Protein AF-0000000079916767 (afdb_homodimer)

Foldseek 3Di:
DPPPPDVPPVVVQVCPPVVNLVLLVVLVVLCVVVVHDLCQLCVQVVHDSVVSVCVSVSVDDDDPVVSQSSQVSSPHGDDDDDDDDPPPDD/DPPPPDVVPVVVLVCPPVVNLVLLVVLVVLCVVVVHALCQLCVQVVHDSVVSVCVSVSVDDDDPVVSQSSQVSSPHGDDDDDDDDPPPPD

Radius of gyration: 18.16 Å; Cα contacts (8 Å, |Δi|>4): 182; chains: 2; bounding box: 57×46×68 Å

Sequence (180 aa):
MSTQPRRTAFPGLEHLSGRRRALLDELVATRLEHGLTQTDIAAQMGTSQSAIARLERGDIDPRLSTLERYAAAVGRTVDWTISAQRESSPMSTQPRRTAFPGLEHLSGRRRALLDELVATRLEHGLTQTDIAAQMGTSQSAIARLERGDIDPRLSTLERYAAAVGRTVDWTISAQRESSP

Secondary structure (DSSP, 8-state):
------TTS-HHHH---HHHHHHHHHHHHHHHHTT--HHHHHHHHTS-HHHHHHHHTT-S--BHHHHHHHHHHTTEEEEEEEEE------/------TTS-HHHHS--HHHHHHHHHHHHHHHHTT--HHHHHHHHTS-HHHHHHHHHT-S--BHHHHHHHHHHTTEEEEEEEEE------

pLDDT: mean 81.92, std 22.12, range [35.03, 98.69]

InterPro domains:
  IPR001387 Cro/C1-type, helix-turn-helix domain [PF01381] (30-80)
  IPR001387 Cro/C1-type, helix-turn-helix domain [PS50943] (27-81)
  IPR001387 Cro/C1-type, helix-turn-helix domain [SM00530] (26-81)
  IPR001387 Cro/C1-type, helix-turn-helix domain [cd00093] (31-80)
  IPR010982 Lambda repressor-like, DNA-binding domain superfamily [G3DSA:1.10.260.40] (14-84)
  IPR010982 Lambda repressor-like, DNA-binding domain superfamily [SSF47413] (20-86)

Nearest PDB structures (foldseek):
  3f6w-assembly1_A  TM=9.451E-01  e=6.051E-03  Pseudomonas syringae pv. tomato str. DC3000
  3clc-assembly1_D  TM=8.930E-01  e=7.232E-03  unclassified
  3eus-assembly1_A  TM=9.111E-01  e=1.391E-02  Ruegeria pomeroyi
  6jq1-assembly1_A  TM=7.452E-01  e=3.761E-03  Deinococcus geothermalis DSM 11300
  6u0i-assembly1_B  TM=8.454E-01  e=1.872E-02  Escherichia coli str. K-12 substr. DH10B

Organism: NCBI:txid1990687

Solvent-accessible surface area (backbone atoms only — not comparable to full-atom values): 10540 Å² total; per-residue (Å²): 132,85,74,67,75,73,81,64,66,54,68,70,59,69,55,52,48,74,62,52,51,52,48,38,48,51,52,51,52,45,29,51,74,70,68,49,50,55,56,54,49,12,60,74,68,72,53,47,41,68,58,44,52,36,48,62,70,56,76,52,75,50,33,48,61,55,54,40,50,53,29,46,73,58,56,27,34,69,45,74,48,80,40,76,52,74,69,78,72,129,130,86,72,67,77,72,80,66,61,58,67,73,65,66,57,55,48,74,61,54,52,51,53,38,50,51,51,50,51,45,28,54,75,69,70,49,49,56,56,55,50,12,60,75,68,71,54,48,41,68,58,42,51,36,47,62,69,60,75,52,81,50,33,49,56,54,55,39,49,52,30,46,71,58,53,28,37,67,44,73,44,79,40,78,49,73,70,76,72,129

Structure (mmCIF, N/CA/C/O backbone):
data_AF-0000000079916767-model_v1
#
loop_
_entity.id
_entity.type
_entity.pdbx_description
1 polymer 'Transcriptional regulator'
#
loop_
_atom_site.group_PDB
_atom_site.id
_atom_site.type_symbol
_atom_site.label_atom_id
_atom_site.label_alt_id
_atom_site.label_comp_id
_atom_site.label_asym_id
_atom_site.label_entity_id
_atom_site.label_seq_id
_atom_site.pdbx_PDB_ins_code
_atom_site.Cartn_x
_atom_site.Cartn_y
_atom_site.Cartn_z
_atom_site.occupancy
_atom_site.B_iso_or_equiv
_atom_site.auth_seq_id
_atom_site.auth_comp_id
_atom_site.auth_asym_id
_atom_site.auth_atom_id
_atom_site.pdbx_PDB_model_num
ATOM 1 N N . MET A 1 1 ? -6.836 5.352 -39.531 1 36.16 1 MET A N 1
ATOM 2 C CA . MET A 1 1 ? -5.785 4.855 -38.656 1 36.16 1 MET A CA 1
ATOM 3 C C . MET A 1 1 ? -6.242 4.879 -37.188 1 36.16 1 MET A C 1
ATOM 5 O O . MET A 1 1 ? -6.535 5.945 -36.656 1 36.16 1 MET A O 1
ATOM 9 N N . SER A 1 2 ? -7.008 3.857 -36.625 1 39 2 SER A N 1
ATOM 10 C CA . SER A 1 2 ? -7.688 3.762 -35.344 1 39 2 SER A CA 1
ATOM 11 C C . SER A 1 2 ? -6.699 3.871 -34.188 1 39 2 SER A C 1
ATOM 13 O O . SER A 1 2 ? -5.828 3.014 -34 1 39 2 SER A O 1
ATOM 15 N N . THR A 1 3 ? -6.246 5.043 -33.906 1 38.88 3 THR A N 1
ATOM 16 C CA . THR A 1 3 ? -5.301 5.32 -32.844 1 38.88 3 THR A CA 1
ATOM 17 C C . THR A 1 3 ? -5.758 4.668 -31.531 1 38.88 3 THR A C 1
ATOM 19 O O . THR A 1 3 ? -6.844 4.969 -31.031 1 38.88 3 THR A O 1
ATOM 22 N N . GLN A 1 4 ? -5.406 3.412 -31.359 1 40.56 4 GLN A N 1
ATOM 23 C CA . GLN A 1 4 ? -5.645 2.717 -30.109 1 40.56 4 GLN A CA 1
ATOM 24 C C . GLN A 1 4 ? -5.254 3.588 -28.906 1 40.56 4 GLN A C 1
ATOM 26 O O . GLN A 1 4 ? -4.211 4.246 -28.938 1 40.56 4 GLN A O 1
ATOM 31 N N . PRO A 1 5 ? -6.219 4.059 -28.156 1 40.81 5 PRO A N 1
ATOM 32 C CA . PRO A 1 5 ? -5.871 4.953 -27.047 1 40.81 5 PRO A CA 1
ATOM 33 C C . PRO A 1 5 ? -4.609 4.512 -26.312 1 40.81 5 PRO A C 1
ATOM 35 O O . PRO A 1 5 ? -4.281 3.324 -26.297 1 40.81 5 PRO A O 1
ATOM 38 N N . ARG A 1 6 ? -3.588 5.27 -26.234 1 35.03 6 ARG A N 1
ATOM 39 C CA . ARG A 1 6 ? -2.344 5.105 -25.484 1 35.03 6 ARG A CA 1
ATOM 40 C C . ARG A 1 6 ? -2.594 4.422 -24.156 1 35.03 6 ARG A C 1
ATOM 42 O O . ARG A 1 6 ? -3.564 4.738 -23.453 1 35.03 6 ARG A O 1
ATOM 49 N N . ARG A 1 7 ? -2.283 3.15 -24 1 36.59 7 ARG A N 1
ATOM 50 C CA . ARG A 1 7 ? -2.291 2.336 -22.781 1 36.59 7 ARG A CA 1
ATOM 51 C C . ARG A 1 7 ? -1.766 3.123 -21.594 1 36.59 7 ARG A C 1
ATOM 53 O O . ARG A 1 7 ? -0.652 2.881 -21.125 1 36.59 7 ARG A O 1
ATOM 60 N N . THR A 1 8 ? -1.72 4.477 -21.766 1 35.41 8 THR A N 1
ATOM 61 C CA . THR A 1 8 ? -0.977 5.312 -20.828 1 35.41 8 THR A CA 1
ATOM 62 C C . THR A 1 8 ? -1.306 4.93 -19.391 1 35.41 8 THR A C 1
ATOM 64 O O . THR A 1 8 ? -0.495 5.145 -18.484 1 35.41 8 THR A O 1
ATOM 67 N N . ALA A 1 9 ? -2.68 5.105 -19.109 1 37.06 9 ALA A N 1
ATOM 68 C CA . ALA A 1 9 ? -3.045 4.945 -17.703 1 37.06 9 ALA A CA 1
ATOM 69 C C . ALA A 1 9 ? -2.725 3.535 -17.219 1 37.06 9 ALA A C 1
ATOM 71 O O . ALA A 1 9 ? -3.084 2.549 -17.859 1 37.06 9 ALA A O 1
ATOM 72 N N . PHE A 1 10 ? -1.528 3.346 -16.828 1 37.12 10 PHE A N 1
ATOM 73 C CA . PHE A 1 10 ? -1.291 2.012 -16.281 1 37.12 10 PHE A CA 1
ATOM 74 C C . PHE A 1 10 ? -2.574 1.42 -15.719 1 37.12 10 PHE A C 1
ATOM 76 O O . PHE A 1 10 ? -3.184 2 -14.82 1 37.12 10 PHE A O 1
ATOM 83 N N . PRO A 1 11 ? -3.309 0.839 -16.516 1 39.62 11 PRO A N 1
ATOM 84 C CA . PRO A 1 11 ? -4.602 0.308 -16.078 1 39.62 11 PRO A CA 1
ATOM 85 C C . PRO A 1 11 ? -4.652 0.025 -14.578 1 39.62 11 PRO A C 1
ATOM 87 O O . PRO A 1 11 ? -5.738 -0.073 -14 1 39.62 11 PRO A O 1
ATOM 90 N N . GLY A 1 12 ? -3.467 -0.255 -14.078 1 38.97 12 GLY A N 1
ATOM 91 C CA . GLY A 1 12 ? -3.508 -0.676 -12.688 1 38.97 12 GLY A CA 1
ATOM 92 C C . GLY A 1 12 ? -4.07 0.385 -11.758 1 38.97 12 GLY A C 1
ATOM 93 O O . GLY A 1 12 ? -4.539 0.073 -10.664 1 38.97 12 GLY A O 1
ATOM 94 N N . LEU A 1 13 ? -3.701 1.757 -11.977 1 42.53 13 LEU A N 1
ATOM 95 C CA . LEU A 1 13 ? -4.148 2.822 -11.086 1 42.53 13 LEU A CA 1
ATOM 96 C C . LEU A 1 13 ? -5.609 3.174 -11.352 1 42.53 13 LEU A C 1
ATOM 98 O O . LEU A 1 13 ? -6.164 4.062 -10.695 1 42.53 13 LEU A O 1
ATOM 102 N N . GLU A 1 14 ? -5.953 3.143 -12.625 1 43.69 14 GLU A N 1
ATOM 103 C CA . GLU A 1 14 ? -7.297 3.627 -12.938 1 43.69 14 GLU A CA 1
ATOM 104 C C . GLU A 1 14 ? -8.297 3.221 -11.852 1 43.69 14 GLU A C 1
ATOM 106 O O . GLU A 1 14 ? -9.203 3.982 -11.523 1 43.69 14 GLU A O 1
ATOM 111 N N . HIS A 1 15 ? -8.5 2.045 -11.719 1 46.22 15 HIS A N 1
ATOM 112 C CA . HIS A 1 15 ? -9.602 1.684 -10.828 1 46.22 15 HIS A CA 1
ATOM 113 C C . HIS A 1 15 ? -9.164 1.692 -9.367 1 46.22 15 HIS A C 1
ATOM 115 O O . HIS A 1 15 ? -8.523 0.747 -8.906 1 46.22 15 HIS A O 1
ATOM 121 N N . LEU A 1 16 ? -8.586 2.914 -9 1 52.97 16 LEU A N 1
ATOM 122 C CA . LEU A 1 16 ? -8.664 2.689 -7.562 1 52.97 16 LEU A CA 1
ATOM 123 C C . LEU A 1 16 ? -9.875 1.826 -7.211 1 52.97 16 LEU A C 1
ATOM 125 O O . LEU A 1 16 ? -11.008 2.156 -7.57 1 52.97 16 LEU A O 1
ATOM 129 N N . SER A 1 17 ? -9.555 0.61 -6.953 1 63.72 17 SER A N 1
ATOM 130 C CA . SER A 1 17 ? -10.727 -0.134 -6.5 1 63.72 17 SER A CA 1
ATOM 131 C C . SER A 1 17 ? -11.555 0.687 -5.523 1 63.72 17 SER A C 1
ATOM 133 O O . SER A 1 17 ? -11.055 1.627 -4.906 1 63.72 17 SER A O 1
ATOM 135 N N . GLY A 1 18 ? -12.781 0.897 -5.852 1 77.12 18 GLY A N 1
ATOM 136 C CA . GLY A 1 18 ? -13.703 1.45 -4.871 1 77.12 18 GLY A CA 1
ATOM 137 C C . GLY A 1 18 ? -13.195 1.349 -3.447 1 77.12 18 GLY A C 1
ATOM 138 O O . GLY A 1 18 ? -13.422 2.25 -2.637 1 77.12 18 GLY A O 1
ATOM 139 N N . ARG A 1 19 ? -12.352 0.425 -3.254 1 79.12 19 ARG A N 1
ATOM 140 C CA . ARG A 1 19 ? -11.852 0.192 -1.903 1 79.12 19 ARG A CA 1
ATOM 141 C C . ARG A 1 19 ? -10.75 1.185 -1.549 1 79.12 19 ARG A C 1
ATOM 143 O O . ARG A 1 19 ? -10.711 1.697 -0.428 1 79.12 19 ARG A O 1
ATOM 150 N N . ARG A 1 20 ? -9.898 1.519 -2.479 1 85.44 20 ARG A N 1
ATOM 151 C CA . ARG A 1 20 ? -8.828 2.48 -2.227 1 85.44 20 ARG A CA 1
ATOM 152 C C . ARG A 1 20 ? -9.391 3.875 -1.986 1 85.44 20 ARG A C 1
ATOM 154 O O . ARG A 1 20 ? -8.914 4.605 -1.117 1 85.44 20 ARG A O 1
ATOM 161 N N . ARG A 1 21 ? -10.422 4.18 -2.773 1 89.56 21 ARG A N 1
ATOM 162 C CA . ARG A 1 21 ? -11.062 5.48 -2.598 1 89.56 21 ARG A CA 1
ATOM 163 C C . ARG A 1 21 ? -11.656 5.613 -1.199 1 89.56 21 ARG A C 1
ATOM 165 O O . ARG A 1 21 ? -11.531 6.664 -0.563 1 89.56 21 ARG A O 1
ATOM 172 N N . ALA A 1 22 ? -12.273 4.598 -0.74 1 90.06 22 ALA A N 1
ATOM 173 C CA . ALA A 1 22 ? -12.852 4.605 0.6 1 90.06 22 ALA A CA 1
ATOM 174 C C . ALA A 1 22 ? -11.773 4.809 1.663 1 90.06 22 ALA A C 1
ATOM 176 O O . ALA A 1 22 ? -11.992 5.512 2.652 1 90.06 22 ALA A O 1
ATOM 177 N N . LEU A 1 23 ? -10.656 4.203 1.475 1 91.56 23 LEU A N 1
ATOM 178 C CA . LEU A 1 23 ? -9.531 4.332 2.398 1 91.56 23 LEU A CA 1
ATOM 179 C C . LEU A 1 23 ? -9.047 5.777 2.457 1 91.56 23 LEU A C 1
ATOM 181 O O . LEU A 1 23 ? -8.875 6.336 3.543 1 91.56 23 LEU A O 1
ATOM 185 N N . LEU A 1 24 ? -8.867 6.355 1.328 1 93.5 24 LEU A N 1
ATOM 186 C CA . LEU A 1 24 ? -8.375 7.73 1.258 1 93.5 24 LEU A CA 1
ATOM 187 C C . LEU A 1 24 ? -9.398 8.703 1.829 1 93.5 24 LEU A C 1
ATOM 189 O O . LEU A 1 24 ? -9.039 9.648 2.533 1 93.5 24 LEU A O 1
ATOM 193 N N . ASP A 1 25 ? -10.648 8.461 1.531 1 94.62 25 ASP A N 1
ATOM 194 C CA . ASP A 1 25 ? -11.711 9.305 2.07 1 94.62 25 ASP A CA 1
ATOM 195 C C . ASP A 1 25 ? -11.719 9.273 3.596 1 94.62 25 ASP A C 1
ATOM 197 O O . ASP A 1 25 ? -11.945 10.297 4.242 1 94.62 25 ASP A O 1
ATOM 201 N N . GLU A 1 26 ? -11.477 8.125 4.117 1 95.19 26 GLU A N 1
ATOM 202 C CA . GLU A 1 26 ? -11.422 7.996 5.57 1 95.19 26 GLU A CA 1
ATOM 203 C C . GLU A 1 26 ? -10.258 8.789 6.148 1 95.19 26 GLU A C 1
ATOM 205 O O . GLU A 1 26 ? -10.391 9.43 7.191 1 95.19 26 GLU A O 1
ATOM 210 N N . LEU A 1 27 ? -9.133 8.766 5.484 1 96.56 27 LEU A N 1
ATOM 211 C CA . LEU A 1 27 ? -7.98 9.531 5.941 1 96.56 27 LEU A CA 1
ATOM 212 C C . LEU A 1 27 ? -8.258 11.031 5.883 1 96.56 27 LEU A C 1
ATOM 214 O O . LEU A 1 27 ? -7.93 11.766 6.816 1 96.56 27 LEU A O 1
ATOM 218 N N . VAL A 1 28 ? -8.875 11.422 4.836 1 97.88 28 VAL A N 1
ATOM 219 C CA . VAL A 1 28 ? -9.234 12.82 4.668 1 97.88 28 VAL A CA 1
ATOM 220 C C . VAL A 1 28 ? -10.227 13.234 5.758 1 97.88 28 VAL A C 1
ATOM 222 O O . VAL A 1 28 ? -10.078 14.297 6.371 1 97.88 28 VAL A O 1
ATOM 225 N N . ALA A 1 29 ? -11.227 12.43 5.992 1 98 29 ALA A N 1
ATOM 226 C CA . ALA A 1 29 ? -12.203 12.719 7.035 1 98 29 ALA A CA 1
ATOM 227 C C . ALA A 1 29 ? -11.531 12.859 8.398 1 98 29 ALA A C 1
ATOM 229 O O . ALA A 1 29 ? -11.867 13.758 9.172 1 98 29 ALA A O 1
ATOM 230 N N . THR A 1 30 ? -10.617 12.031 8.641 1 97.44 30 THR A N 1
ATOM 231 C CA . THR A 1 30 ? -9.898 12.07 9.914 1 97.44 30 THR A CA 1
ATOM 232 C C . THR A 1 30 ? -9.062 13.344 10.016 1 97.44 30 THR A C 1
ATOM 234 O O . THR A 1 30 ? -9.016 13.977 11.078 1 97.44 30 THR A O 1
ATOM 237 N N . ARG A 1 31 ? -8.383 13.641 8.883 1 98.19 31 ARG A N 1
ATOM 238 C CA . ARG A 1 31 ? -7.605 14.875 8.859 1 98.19 31 AR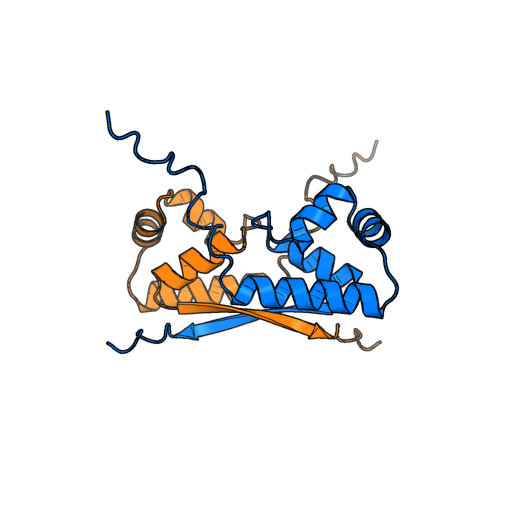G A CA 1
ATOM 239 C C . ARG A 1 31 ? -8.477 16.078 9.227 1 98.19 31 ARG A C 1
ATOM 241 O O . ARG A 1 31 ? -8.102 16.891 10.078 1 98.19 31 ARG A O 1
ATOM 248 N N . LEU A 1 32 ? -9.633 16.172 8.656 1 98.31 32 LEU A N 1
ATOM 249 C CA . LEU A 1 32 ? -10.555 17.281 8.859 1 98.31 32 LEU A CA 1
ATOM 250 C C . LEU A 1 32 ? -11.109 17.281 10.281 1 98.31 32 LEU A C 1
ATOM 252 O O . LEU A 1 32 ? -11.242 18.344 10.898 1 98.31 32 LEU A O 1
ATOM 256 N N . GLU A 1 33 ? -11.391 16.109 10.773 1 97.31 33 GLU A N 1
ATOM 257 C CA . GLU A 1 33 ? -11.875 15.969 12.141 1 97.31 33 GLU A CA 1
ATOM 258 C C . GLU A 1 33 ? -10.867 16.516 13.148 1 97.31 33 GLU A C 1
ATOM 260 O O . GLU A 1 33 ? -11.25 17.016 14.203 1 97.31 33 GLU A O 1
ATOM 265 N N . HIS A 1 34 ? -9.609 16.406 12.773 1 96.81 34 HIS A N 1
ATOM 266 C CA . HIS A 1 34 ? -8.547 16.844 13.664 1 96.81 34 HIS A CA 1
ATOM 267 C C . HIS A 1 34 ? -8.188 18.297 13.406 1 96.81 34 HIS A C 1
ATOM 269 O O . HIS A 1 34 ? -7.262 18.844 14.023 1 96.81 34 HIS A O 1
ATOM 275 N N . GLY A 1 35 ? -8.836 18.875 12.461 1 98 35 GLY A N 1
ATOM 276 C CA . GLY A 1 35 ? -8.602 20.281 12.156 1 98 35 GLY A CA 1
ATOM 277 C C . GLY A 1 35 ? -7.297 20.516 11.414 1 98 35 GLY A C 1
ATOM 278 O O . GLY A 1 35 ? -6.742 21.625 11.461 1 98 35 GLY A O 1
ATOM 279 N N . LEU A 1 36 ? -6.824 19.578 10.773 1 98.44 36 LEU A N 1
ATOM 280 C CA . LEU A 1 36 ? -5.559 19.688 10.055 1 98.44 36 LEU A CA 1
ATOM 281 C C . LEU A 1 36 ? -5.789 20.031 8.586 1 98.44 36 LEU A C 1
ATOM 283 O O . LEU A 1 36 ? -6.758 19.578 7.98 1 98.44 36 LEU A O 1
ATOM 287 N N . THR A 1 37 ? -4.848 20.828 8.055 1 98.56 37 THR A N 1
ATOM 288 C CA . THR A 1 37 ? -4.871 21.156 6.633 1 98.56 37 THR A CA 1
ATOM 289 C C . THR A 1 37 ? -3.945 20.219 5.852 1 98.56 37 THR A C 1
ATOM 291 O O . THR A 1 37 ? -3.182 19.453 6.441 1 98.56 37 THR A O 1
ATOM 294 N N . GLN A 1 38 ? -4.133 20.312 4.543 1 98.69 38 GLN A N 1
ATOM 295 C CA . GLN A 1 38 ? -3.193 19.562 3.705 1 98.69 38 GLN A CA 1
ATOM 296 C C . GLN A 1 38 ? -1.76 20.031 3.945 1 98.69 38 GLN A C 1
ATOM 298 O O . GLN A 1 38 ? -0.828 19.219 3.908 1 98.69 38 GLN A O 1
ATOM 303 N N . THR A 1 39 ? -1.582 21.312 4.199 1 98.69 39 THR A N 1
ATOM 304 C CA . THR A 1 39 ? -0.272 21.891 4.473 1 98.69 39 THR A CA 1
ATOM 305 C C . THR A 1 39 ? 0.314 21.312 5.758 1 98.69 39 THR A C 1
ATOM 307 O O . THR A 1 39 ? 1.513 21.031 5.832 1 98.69 39 THR A O 1
ATOM 310 N N . ASP A 1 40 ? -0.533 21.109 6.734 1 98.56 40 ASP A N 1
ATOM 311 C CA . ASP A 1 40 ? -0.085 20.516 7.984 1 98.56 40 ASP A CA 1
ATOM 312 C C . ASP A 1 40 ? 0.431 19.094 7.75 1 98.56 40 ASP A C 1
ATOM 314 O O . ASP A 1 40 ? 1.494 18.719 8.25 1 98.56 40 ASP A O 1
ATOM 318 N N . ILE A 1 41 ? -0.302 18.328 7.023 1 98.62 41 ILE A N 1
ATOM 319 C CA . ILE A 1 41 ? 0.091 16.969 6.715 1 98.62 41 ILE A CA 1
ATOM 320 C C . ILE A 1 41 ? 1.397 16.969 5.926 1 98.62 41 ILE A C 1
ATOM 322 O O . ILE A 1 41 ? 2.307 16.188 6.215 1 98.62 41 ILE A O 1
ATOM 326 N N . ALA A 1 42 ? 1.453 17.797 4.934 1 98.62 42 ALA A N 1
ATOM 327 C CA . ALA A 1 42 ? 2.643 17.922 4.098 1 98.62 42 ALA A CA 1
ATOM 328 C C . ALA A 1 42 ? 3.883 18.203 4.938 1 98.62 42 ALA A C 1
ATOM 330 O O . ALA A 1 42 ? 4.934 17.594 4.734 1 98.62 42 ALA A O 1
ATOM 331 N N . ALA A 1 43 ? 3.76 19.078 5.875 1 98.25 43 ALA A N 1
ATOM 332 C CA . ALA A 1 43 ? 4.863 19.422 6.766 1 98.25 43 ALA A CA 1
ATOM 333 C C . ALA A 1 43 ? 5.305 18.219 7.594 1 98.25 43 ALA A C 1
ATOM 335 O O . ALA A 1 43 ? 6.504 17.953 7.734 1 98.25 43 ALA A O 1
ATOM 336 N N . GLN A 1 44 ? 4.352 17.516 8.078 1 96.5 44 GLN A N 1
ATOM 337 C CA . GLN A 1 44 ? 4.645 16.344 8.906 1 96.5 44 GLN A CA 1
ATOM 338 C C . GLN A 1 44 ? 5.336 15.25 8.094 1 96.5 44 GLN A C 1
ATOM 340 O O . GLN A 1 44 ? 6.184 14.523 8.609 1 96.5 44 GLN A O 1
ATOM 345 N N . MET A 1 45 ? 4.98 15.211 6.898 1 96.75 45 MET A N 1
ATOM 346 C CA . MET A 1 45 ? 5.473 14.125 6.066 1 96.75 45 MET A CA 1
ATOM 347 C C . MET A 1 45 ? 6.699 14.555 5.27 1 96.75 45 MET A C 1
ATOM 349 O O . MET A 1 45 ? 7.32 13.734 4.586 1 96.75 45 MET A O 1
ATOM 353 N N . GLY A 1 46 ? 7 15.75 5.34 1 97.19 46 GLY A N 1
ATOM 354 C CA . GLY A 1 46 ? 8.156 16.25 4.605 1 97.19 46 GLY A CA 1
ATOM 355 C C . GLY A 1 46 ? 7.938 16.281 3.104 1 97.19 46 GLY A C 1
ATOM 356 O O . GLY A 1 46 ? 8.82 15.883 2.336 1 97.19 46 GLY A O 1
ATOM 357 N N . THR A 1 47 ? 6.812 16.656 2.664 1 97.56 47 THR A N 1
ATOM 358 C CA . THR A 1 47 ? 6.457 16.75 1.253 1 97.56 47 THR A CA 1
ATOM 359 C C . THR A 1 47 ? 5.68 18.031 0.972 1 97.56 47 THR A C 1
ATOM 361 O O . THR A 1 47 ? 5.617 18.922 1.82 1 97.56 47 THR A O 1
ATOM 364 N N . SER A 1 48 ? 5.172 18.156 -0.23 1 98.31 48 SER A N 1
ATOM 365 C CA . SER A 1 48 ? 4.461 19.375 -0.604 1 98.31 48 SER A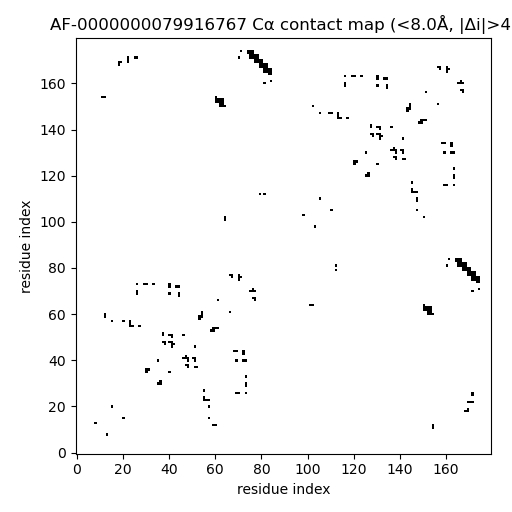 CA 1
ATOM 366 C C . SER A 1 48 ? 2.955 19.219 -0.433 1 98.31 48 SER A C 1
ATOM 368 O O . SER A 1 48 ? 2.434 18.094 -0.511 1 98.31 48 SER A O 1
ATOM 370 N N . GLN A 1 49 ? 2.342 20.359 -0.249 1 98.5 49 GLN A N 1
ATOM 371 C CA . GLN A 1 49 ? 0.884 20.375 -0.203 1 98.5 49 GLN A CA 1
ATOM 372 C C . GLN A 1 49 ? 0.288 19.797 -1.484 1 98.5 49 GLN A C 1
ATOM 374 O O . GLN A 1 49 ? -0.721 19.094 -1.444 1 98.5 49 GLN A O 1
ATOM 379 N N . SER A 1 50 ? 0.884 20.109 -2.561 1 98.44 50 SER A N 1
ATOM 380 C CA . SER A 1 50 ? 0.383 19.609 -3.836 1 98.44 50 SER A CA 1
ATOM 381 C C . SER A 1 50 ? 0.448 18.094 -3.9 1 98.44 50 SER A C 1
ATOM 383 O O . SER A 1 50 ? -0.437 17.438 -4.469 1 98.44 50 SER A O 1
ATOM 385 N N . ALA A 1 51 ? 1.495 17.516 -3.406 1 97.56 51 ALA A N 1
ATOM 386 C CA . ALA A 1 51 ? 1.622 16.062 -3.355 1 97.56 51 ALA A CA 1
ATOM 387 C C . ALA A 1 51 ? 0.527 15.445 -2.49 1 97.56 51 ALA A C 1
ATOM 389 O O . ALA A 1 51 ? -0.055 14.414 -2.852 1 97.56 51 ALA A O 1
ATOM 390 N N . ILE A 1 52 ? 0.248 16.078 -1.36 1 98.25 52 ILE A N 1
ATOM 391 C CA . ILE A 1 52 ? -0.803 15.609 -0.467 1 98.25 52 ILE A CA 1
ATOM 392 C C . ILE A 1 52 ? -2.158 15.719 -1.16 1 98.25 52 ILE A C 1
ATOM 394 O O . ILE A 1 52 ? -2.98 14.805 -1.082 1 98.25 52 ILE A O 1
ATOM 398 N N . ALA A 1 53 ? -2.381 16.812 -1.794 1 98 53 ALA A N 1
ATOM 399 C CA . ALA A 1 53 ? -3.635 17 -2.518 1 98 53 ALA A CA 1
ATOM 400 C C . ALA A 1 53 ? -3.838 15.906 -3.561 1 98 53 ALA A C 1
ATOM 402 O O . ALA A 1 53 ? -4.93 15.336 -3.674 1 98 53 ALA A O 1
ATOM 403 N N . ARG A 1 54 ? -2.797 15.586 -4.293 1 96.25 54 ARG A N 1
ATOM 404 C CA . ARG A 1 54 ? -2.865 14.539 -5.305 1 96.25 54 ARG A CA 1
ATOM 405 C C . ARG A 1 54 ? -3.113 13.18 -4.668 1 96.25 54 ARG A C 1
ATOM 407 O O . ARG A 1 54 ? -3.854 12.352 -5.215 1 96.25 54 ARG A O 1
ATOM 414 N N . LEU A 1 55 ? -2.512 12.961 -3.582 1 95.88 55 LEU A N 1
ATOM 415 C CA . LEU A 1 55 ? -2.719 11.719 -2.842 1 95.88 55 LEU A CA 1
ATOM 416 C C . LEU A 1 55 ? -4.176 11.578 -2.416 1 95.88 55 LEU A C 1
ATOM 418 O O . LEU A 1 55 ? -4.805 10.547 -2.666 1 95.88 55 LEU A O 1
ATOM 422 N N . GLU A 1 56 ? -4.703 12.609 -1.842 1 96.12 56 GLU A N 1
ATOM 423 C CA . GLU A 1 56 ? -6.055 12.57 -1.296 1 96.12 56 GLU A CA 1
ATOM 424 C C . GLU A 1 56 ? -7.094 12.406 -2.404 1 96.12 56 GLU A C 1
ATOM 426 O O . GLU A 1 56 ? -8.156 11.82 -2.186 1 96.12 56 GLU A O 1
ATOM 431 N N . ARG A 1 57 ? -6.762 12.883 -3.518 1 93.25 57 ARG A N 1
ATOM 432 C CA . ARG A 1 57 ? -7.695 12.797 -4.641 1 93.25 57 ARG A CA 1
ATOM 433 C C . ARG A 1 57 ? -7.605 11.43 -5.32 1 93.25 57 ARG A C 1
ATOM 435 O O . ARG A 1 57 ? -8.414 11.117 -6.199 1 93.25 57 ARG A O 1
ATOM 442 N N . GLY A 1 58 ? -6.695 10.727 -4.988 1 90.75 58 GLY A N 1
ATOM 443 C CA . GLY A 1 58 ? -6.543 9.406 -5.586 1 90.75 58 GLY A CA 1
ATOM 444 C C . GLY A 1 58 ? -5.824 9.438 -6.922 1 90.75 58 GLY A C 1
ATOM 445 O O . GLY A 1 58 ? -5.961 8.516 -7.723 1 90.75 58 GLY A O 1
ATOM 446 N N . ASP A 1 59 ? -5.047 10.422 -7.191 1 86.12 59 ASP A N 1
ATOM 447 C CA . ASP A 1 59 ? -4.367 10.594 -8.477 1 86.12 59 ASP A CA 1
ATOM 448 C C . ASP A 1 59 ? -3.053 9.82 -8.508 1 86.12 59 ASP A C 1
ATOM 450 O O . ASP A 1 59 ? -2.43 9.68 -9.562 1 86.12 59 ASP A O 1
ATOM 454 N N . ILE A 1 60 ? -2.666 9.336 -7.391 1 87.56 60 ILE A N 1
ATOM 455 C CA . ILE A 1 60 ? -1.382 8.648 -7.332 1 87.56 60 ILE A CA 1
ATOM 456 C C . ILE A 1 60 ? -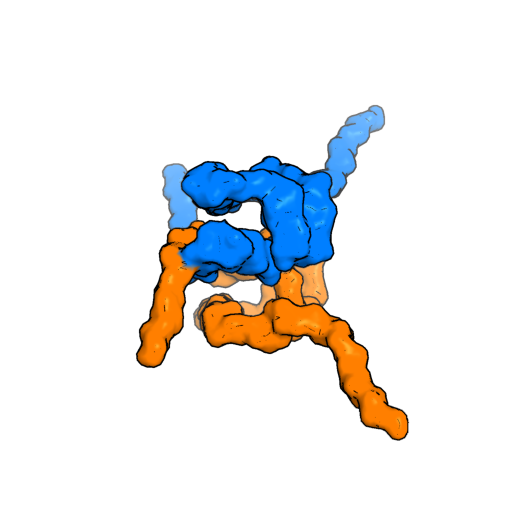1.58 7.234 -6.789 1 87.56 60 ILE A C 1
ATOM 458 O O . ILE A 1 60 ? -2.564 6.961 -6.098 1 87.56 60 ILE A O 1
ATOM 462 N N . ASP A 1 61 ? -0.765 6.336 -7.258 1 89.88 61 ASP A N 1
ATOM 463 C CA . ASP A 1 61 ? -0.583 5.027 -6.637 1 89.88 61 ASP A CA 1
ATOM 464 C C . ASP A 1 61 ? 0.493 5.078 -5.555 1 89.88 61 ASP A C 1
ATOM 466 O O . ASP A 1 61 ? 1.684 4.949 -5.852 1 89.88 61 ASP A O 1
ATOM 470 N N . PRO A 1 62 ? 0.019 5.293 -4.371 1 93 62 PRO A N 1
ATOM 471 C CA . PRO A 1 62 ? 1.023 5.547 -3.336 1 93 62 PRO A CA 1
ATOM 472 C C . PRO A 1 62 ? 1.776 4.281 -2.922 1 93 62 PRO A C 1
ATOM 474 O O . PRO A 1 62 ? 1.259 3.174 -3.076 1 93 62 PRO A O 1
ATOM 477 N N . ARG A 1 63 ? 2.971 4.559 -2.438 1 93.25 63 ARG A N 1
ATOM 478 C CA . ARG A 1 63 ? 3.676 3.506 -1.719 1 93.25 63 ARG A CA 1
ATOM 479 C C . ARG A 1 63 ? 2.99 3.191 -0.394 1 93.25 63 ARG A C 1
ATOM 481 O O . ARG A 1 63 ? 2.336 4.059 0.192 1 93.25 63 ARG A O 1
ATOM 488 N N . LEU A 1 64 ? 3.148 2.012 -0.003 1 92.19 64 LEU A N 1
ATOM 489 C CA . LEU A 1 64 ? 2.592 1.638 1.293 1 92.19 64 LEU A CA 1
ATOM 490 C C . LEU A 1 64 ? 3.117 2.553 2.395 1 92.19 64 LEU A C 1
ATOM 492 O O . LEU A 1 64 ? 2.357 2.982 3.266 1 92.19 64 LEU A O 1
ATOM 496 N N . SER A 1 65 ? 4.348 2.895 2.365 1 92.44 65 SER A N 1
ATOM 497 C CA . SER A 1 65 ? 4.945 3.76 3.375 1 92.44 65 SER A CA 1
ATOM 498 C C . SER A 1 65 ? 4.289 5.137 3.381 1 92.44 65 SER A C 1
ATOM 500 O O . SER A 1 65 ? 4.137 5.75 4.438 1 92.44 65 SER A O 1
ATOM 502 N N . THR A 1 66 ? 3.945 5.613 2.232 1 94.12 66 THR A N 1
ATOM 503 C CA . THR A 1 66 ? 3.301 6.914 2.127 1 94.12 66 THR A CA 1
ATOM 504 C C . THR A 1 66 ? 1.951 6.91 2.84 1 94.12 66 THR A C 1
ATOM 506 O O . THR A 1 66 ? 1.646 7.828 3.607 1 94.12 66 THR A O 1
ATOM 509 N N . LEU A 1 67 ? 1.243 5.875 2.592 1 93.81 67 LEU A N 1
ATOM 510 C CA . LEU A 1 67 ? -0.06 5.758 3.236 1 93.81 67 LEU A CA 1
ATOM 511 C C . LEU A 1 67 ? 0.091 5.621 4.75 1 93.81 67 LEU A C 1
ATOM 513 O O . LEU A 1 67 ? -0.682 6.207 5.508 1 93.81 67 LEU A O 1
ATOM 517 N N . GLU A 1 68 ? 1.03 4.875 5.121 1 92.69 68 GLU A N 1
ATOM 518 C CA . GLU A 1 68 ? 1.29 4.676 6.543 1 92.69 68 GLU A CA 1
ATOM 519 C C . GLU A 1 68 ? 1.681 5.984 7.223 1 92.69 68 GLU A C 1
ATOM 521 O O . GLU A 1 68 ? 1.235 6.27 8.336 1 92.69 68 GLU A O 1
ATOM 526 N N . ARG A 1 69 ? 2.463 6.719 6.559 1 94.56 69 ARG A N 1
ATOM 527 C CA . ARG A 1 69 ? 2.895 7.996 7.117 1 94.56 69 ARG A CA 1
ATOM 528 C C . ARG A 1 69 ? 1.726 8.969 7.219 1 94.56 69 ARG A C 1
ATOM 530 O O . ARG A 1 69 ? 1.602 9.695 8.203 1 94.56 69 ARG A O 1
ATOM 537 N N . TYR A 1 70 ? 0.947 8.961 6.211 1 96.5 70 TYR A N 1
ATOM 538 C CA . TYR A 1 70 ? -0.236 9.812 6.266 1 96.5 70 TYR A CA 1
ATOM 539 C C . TYR A 1 70 ? -1.135 9.422 7.434 1 96.5 70 TYR A C 1
ATOM 541 O O . TYR A 1 70 ? -1.582 10.281 8.195 1 96.5 70 TYR A O 1
ATOM 549 N N . ALA A 1 71 ? -1.429 8.156 7.516 1 95.81 71 ALA A N 1
ATOM 550 C CA . ALA A 1 71 ? -2.254 7.68 8.625 1 95.81 71 ALA A CA 1
ATOM 551 C C . ALA A 1 71 ? -1.662 8.094 9.969 1 95.81 71 ALA A C 1
ATOM 553 O O . ALA A 1 71 ? -2.377 8.586 10.844 1 95.81 71 ALA A O 1
ATOM 554 N N . ALA A 1 72 ? -0.364 7.922 10.133 1 94.12 72 ALA A N 1
ATOM 555 C CA . ALA A 1 72 ? 0.307 8.297 11.375 1 94.12 72 ALA A CA 1
ATOM 556 C C . ALA A 1 72 ? 0.136 9.781 11.664 1 94.12 72 ALA A C 1
ATOM 558 O O . ALA A 1 72 ? -0.056 10.18 12.812 1 94.12 72 ALA A O 1
ATOM 559 N N . ALA A 1 73 ? 0.224 10.555 10.594 1 95.62 73 ALA A N 1
ATOM 560 C CA . ALA A 1 73 ? 0.113 12.008 10.719 1 95.62 73 ALA A CA 1
ATOM 561 C C . ALA A 1 73 ? -1.248 12.406 11.281 1 95.62 73 ALA A C 1
ATOM 563 O O . ALA A 1 73 ? -1.387 13.461 11.898 1 95.62 73 ALA A O 1
ATOM 564 N N . VAL A 1 74 ? -2.238 11.555 11.086 1 96.31 74 VAL A N 1
ATOM 565 C CA . VAL A 1 74 ? -3.566 11.891 11.594 1 96.31 74 VAL A CA 1
ATOM 566 C C . VAL A 1 74 ? -3.904 10.992 12.781 1 96.31 74 VAL A C 1
ATOM 568 O O . VAL A 1 74 ? -5.074 10.867 13.156 1 96.31 74 VAL A O 1
ATOM 571 N N . GLY A 1 75 ? -2.984 10.266 13.281 1 93.88 75 GLY A N 1
ATOM 572 C CA . GLY A 1 75 ? -3.139 9.492 14.508 1 93.88 75 GLY A CA 1
ATOM 573 C C . GLY A 1 75 ? -3.807 8.148 14.281 1 93.88 75 GLY A C 1
ATOM 574 O O . GLY A 1 75 ? -4.539 7.66 15.148 1 93.88 75 GLY A O 1
ATOM 575 N N . ARG A 1 76 ? -3.633 7.594 13.148 1 94.62 76 ARG A N 1
ATOM 576 C CA . ARG A 1 76 ? -4.223 6.301 12.812 1 94.62 76 ARG A CA 1
ATOM 577 C C . ARG A 1 76 ? -3.16 5.316 12.344 1 94.62 76 ARG A C 1
ATOM 579 O O . ARG A 1 76 ? -1.992 5.684 12.188 1 94.62 76 ARG A O 1
ATOM 586 N N . THR A 1 77 ? -3.605 4.07 12.227 1 92.69 77 THR A N 1
ATOM 587 C CA . THR A 1 77 ? -2.771 3.002 11.688 1 92.69 77 THR A CA 1
ATOM 588 C C . THR A 1 77 ? -3.438 2.348 10.484 1 92.69 77 THR A C 1
ATOM 590 O O . THR A 1 77 ? -4.645 2.098 10.492 1 92.69 77 THR A O 1
ATOM 593 N N . VAL A 1 78 ? -2.594 2.195 9.43 1 89.88 78 VAL A N 1
ATOM 594 C CA . VAL A 1 78 ? -3.092 1.418 8.305 1 89.88 78 VAL A CA 1
ATOM 595 C C . VAL A 1 78 ? -2.936 -0.073 8.594 1 89.88 78 VAL A C 1
ATOM 597 O O . VAL A 1 78 ? -1.869 -0.52 9.023 1 89.88 78 VAL A O 1
ATOM 600 N N . ASP A 1 79 ? -4.07 -0.806 8.391 1 88.06 79 ASP A N 1
ATOM 601 C CA . ASP A 1 79 ? -4.07 -2.26 8.523 1 88.06 79 ASP A CA 1
ATOM 602 C C . ASP A 1 79 ? -4.504 -2.934 7.227 1 88.06 79 ASP A C 1
ATOM 604 O O . ASP A 1 79 ? -4.852 -2.256 6.258 1 88.06 79 ASP A O 1
ATOM 608 N N . TRP A 1 80 ? -4.297 -4.262 7.211 1 87.12 80 TRP A N 1
ATOM 609 C CA . TRP A 1 80 ? -4.641 -4.984 5.992 1 87.12 80 TRP A CA 1
ATOM 610 C C . TRP A 1 80 ? -5.215 -6.359 6.312 1 87.12 80 TRP A C 1
ATOM 612 O O . TRP A 1 80 ? -4.953 -6.91 7.387 1 87.12 80 TRP A O 1
ATOM 622 N N . THR A 1 81 ? -6.055 -6.836 5.441 1 88.06 81 THR A N 1
ATOM 623 C CA . THR A 1 81 ? -6.527 -8.211 5.473 1 88.06 81 THR A CA 1
ATOM 624 C C . THR A 1 81 ? -6.414 -8.859 4.094 1 88.06 81 THR A C 1
ATOM 626 O O . THR A 1 81 ? -6.504 -8.172 3.072 1 88.06 81 THR A O 1
ATOM 629 N N . ILE A 1 82 ? -6.043 -10.117 4.094 1 90.06 82 ILE A N 1
ATOM 630 C CA . ILE A 1 82 ? -6.031 -10.898 2.861 1 90.06 82 ILE A CA 1
ATOM 631 C C . ILE A 1 82 ? -7.199 -11.883 2.861 1 90.06 82 ILE A C 1
ATOM 633 O O . ILE A 1 82 ? -7.402 -12.617 3.83 1 90.06 82 ILE A O 1
ATOM 637 N N . SER A 1 83 ? -7.988 -11.805 1.859 1 90.94 83 SER A N 1
ATOM 638 C CA . SER A 1 83 ? -9.148 -12.68 1.777 1 90.94 83 SER A CA 1
ATOM 639 C C . SER A 1 83 ? -9.203 -13.398 0.431 1 90.94 83 SER A C 1
ATOM 641 O O . SER A 1 83 ? -8.555 -12.977 -0.528 1 90.94 83 SER A O 1
ATOM 643 N N . ALA A 1 84 ? -9.992 -14.578 0.434 1 88.81 84 ALA A N 1
ATOM 644 C CA . ALA A 1 84 ? -10.195 -15.297 -0.823 1 88.81 84 ALA A CA 1
ATOM 645 C C . ALA A 1 84 ? -10.898 -14.414 -1.849 1 88.81 84 ALA A C 1
ATOM 647 O O . ALA A 1 84 ? -11.789 -13.633 -1.498 1 88.81 84 ALA A O 1
ATOM 648 N N . GLN A 1 85 ? -10.414 -14.438 -3.049 1 83.06 85 GLN A N 1
ATOM 649 C CA . GLN A 1 85 ? -11.07 -13.703 -4.129 1 83.06 85 GLN A CA 1
ATOM 650 C C . GLN A 1 85 ? -12.43 -14.312 -4.465 1 83.06 85 GLN A C 1
ATOM 652 O O . GLN A 1 85 ? -12.547 -15.523 -4.641 1 83.06 85 GLN A O 1
ATOM 657 N N . ARG A 1 86 ? -13.531 -13.57 -4.051 1 67.31 86 ARG A N 1
ATOM 658 C CA . ARG A 1 86 ? -14.859 -14.086 -4.34 1 67.31 86 ARG A CA 1
ATOM 659 C C . ARG A 1 86 ? -15.094 -14.188 -5.844 1 67.31 86 ARG A C 1
ATOM 661 O O . ARG A 1 86 ? -14.633 -13.344 -6.609 1 67.31 86 ARG A O 1
ATOM 668 N N . GLU A 1 87 ? -15.203 -15.461 -6.289 1 59.81 87 GLU A N 1
ATOM 669 C CA . GLU A 1 87 ? -15.594 -15.695 -7.676 1 59.81 87 GLU A CA 1
ATOM 670 C C . GLU A 1 87 ? -16.797 -14.836 -8.07 1 59.81 87 GLU A C 1
ATOM 672 O O . GLU A 1 87 ? -17.641 -14.523 -7.227 1 59.81 87 GLU A O 1
ATOM 677 N N . SER A 1 88 ? -16.422 -13.703 -8.875 1 53.72 88 SER A N 1
ATOM 678 C CA . SER A 1 88 ? -17.641 -13.109 -9.398 1 53.72 88 SER A CA 1
ATOM 679 C C . SER A 1 88 ? -18.641 -14.188 -9.828 1 53.72 88 SER A C 1
ATOM 681 O O . SER A 1 88 ? -18.266 -15.125 -10.539 1 53.72 88 SER A O 1
ATOM 683 N N . SER A 1 89 ? -19.531 -14.578 -8.938 1 46.66 89 SER A N 1
ATOM 684 C CA . SER A 1 89 ? -20.609 -15.43 -9.438 1 46.66 89 SER A CA 1
ATOM 685 C C . SER A 1 89 ? -20.984 -15.062 -10.867 1 46.66 89 SER A C 1
ATOM 687 O O . SER A 1 89 ? -21.188 -13.883 -11.18 1 46.66 89 SER A O 1
ATOM 689 N N . PRO A 1 90 ? -20.953 -16.062 -11.82 1 45.16 90 PRO A N 1
ATO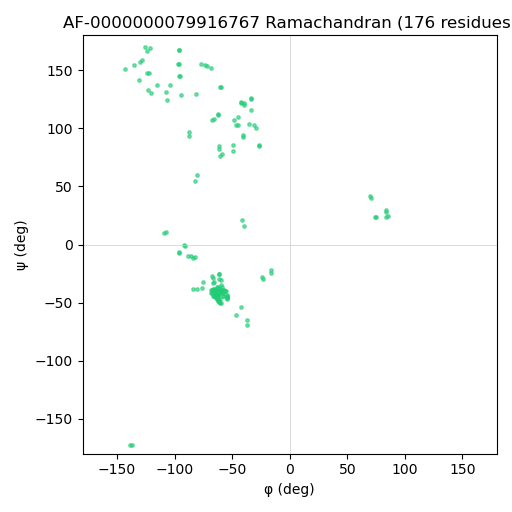M 690 C CA . PRO A 1 90 ? -21.594 -15.812 -13.117 1 45.16 90 PRO A CA 1
ATOM 691 C C . PRO A 1 90 ? -22.938 -15.109 -12.992 1 45.16 90 PRO A C 1
ATOM 693 O O . PRO A 1 90 ? -23.594 -15.203 -11.945 1 45.16 90 PRO A O 1
ATOM 696 N N . MET B 1 1 ? 36.406 12.227 12.516 1 37.25 1 MET B N 1
ATOM 697 C CA . MET B 1 1 ? 35.219 12.773 11.914 1 37.25 1 MET B CA 1
ATOM 698 C C . MET B 1 1 ? 34.125 11.703 11.773 1 37.25 1 MET B C 1
ATOM 700 O O . MET B 1 1 ? 34.344 10.711 11.07 1 37.25 1 MET B O 1
ATOM 704 N N . SER B 1 2 ? 33.281 11.375 12.797 1 39.31 2 SER B N 1
ATOM 705 C CA . SER B 1 2 ? 32.312 10.297 12.922 1 39.31 2 SER B CA 1
ATOM 706 C C . SER B 1 2 ? 31.25 10.367 11.812 1 39.31 2 SER B C 1
ATOM 708 O O . SER B 1 2 ? 30.5 11.328 11.734 1 39.31 2 SER B O 1
ATOM 710 N N . THR B 1 3 ? 31.594 9.945 10.664 1 39.44 3 THR B N 1
ATOM 711 C CA . THR B 1 3 ? 30.703 9.891 9.516 1 39.44 3 THR B CA 1
ATOM 712 C C . THR B 1 3 ? 29.391 9.219 9.883 1 39.44 3 THR B C 1
ATOM 714 O O . THR B 1 3 ? 29.359 8.047 10.258 1 39.44 3 THR B O 1
ATOM 717 N N . GLN B 1 4 ? 28.531 9.945 10.484 1 39.5 4 GLN B N 1
ATOM 718 C CA . GLN B 1 4 ? 27.188 9.43 10.719 1 39.5 4 GLN B CA 1
ATOM 719 C C . GLN B 1 4 ? 26.609 8.82 9.445 1 39.5 4 GLN B C 1
ATOM 721 O O . GLN B 1 4 ? 26.75 9.383 8.359 1 39.5 4 GLN B O 1
ATOM 726 N N . PRO B 1 5 ? 26.531 7.488 9.422 1 40.25 5 PRO B N 1
ATOM 727 C CA . PRO B 1 5 ? 26.031 6.895 8.18 1 40.25 5 PRO B CA 1
ATOM 728 C C . PRO B 1 5 ? 24.875 7.699 7.566 1 40.25 5 PRO B C 1
ATOM 730 O O . PRO B 1 5 ? 24.156 8.406 8.281 1 40.25 5 PRO B O 1
ATOM 733 N N . ARG B 1 6 ? 24.984 8.172 6.359 1 37.19 6 ARG B N 1
ATOM 734 C CA . ARG B 1 6 ? 24 8.836 5.52 1 37.19 6 ARG B CA 1
ATOM 735 C C . ARG B 1 6 ? 22.609 8.266 5.777 1 37.19 6 ARG B C 1
ATOM 737 O O . ARG B 1 6 ? 22.453 7.078 6.059 1 37.19 6 ARG B O 1
ATOM 744 N N . ARG B 1 7 ? 21.672 9.047 6.281 1 36.22 7 ARG B N 1
ATOM 745 C CA . ARG B 1 7 ? 20.25 8.789 6.473 1 36.22 7 ARG B CA 1
ATOM 746 C C . ARG B 1 7 ? 19.656 8.062 5.27 1 36.22 7 ARG B C 1
ATOM 748 O O . ARG B 1 7 ? 19.125 8.695 4.352 1 36.22 7 ARG B O 1
ATOM 755 N N . THR B 1 8 ? 20.609 7.41 4.523 1 37.38 8 THR B N 1
ATOM 756 C CA . THR B 1 8 ? 20.094 6.91 3.256 1 37.38 8 THR B CA 1
ATOM 757 C C . THR B 1 8 ? 18.719 6.285 3.447 1 37.38 8 THR B C 1
ATOM 759 O O . THR B 1 8 ? 18 6.047 2.475 1 37.38 8 THR B O 1
ATOM 762 N N . ALA B 1 9 ? 18.703 5.316 4.43 1 38.41 9 ALA B N 1
ATOM 763 C CA . ALA B 1 9 ? 17.484 4.52 4.539 1 38.41 9 ALA B CA 1
ATOM 764 C C . ALA B 1 9 ? 16.281 5.398 4.871 1 38.41 9 ALA B C 1
ATOM 766 O O . ALA B 1 9 ? 16.344 6.215 5.793 1 38.41 9 ALA B O 1
ATOM 767 N N . PHE B 1 10 ? 15.734 6.004 3.865 1 38.97 10 PHE B N 1
ATOM 768 C CA . PHE B 1 10 ? 14.523 6.641 4.359 1 38.97 10 PHE B CA 1
ATOM 769 C C . PHE B 1 10 ? 13.969 5.895 5.566 1 38.97 10 PHE B C 1
ATOM 771 O O . PHE B 1 10 ? 13.727 4.688 5.496 1 38.97 10 PHE B O 1
ATOM 778 N N . PRO B 1 11 ? 14.492 6.234 6.66 1 39.72 11 PRO B N 1
ATOM 779 C CA . PRO B 1 11 ? 14.109 5.535 7.891 1 39.72 11 PRO B CA 1
ATOM 780 C C . PRO B 1 11 ? 12.742 4.867 7.789 1 39.72 11 PRO B C 1
ATOM 782 O O . PRO B 1 11 ? 12.438 3.951 8.555 1 39.72 11 PRO B O 1
ATOM 785 N N . GLY B 1 12 ? 11.922 5.512 6.953 1 39.53 12 GLY B N 1
ATOM 786 C CA . GLY B 1 12 ? 10.562 5.004 7.008 1 39.53 12 GLY B CA 1
ATOM 787 C C . GLY B 1 12 ? 10.453 3.545 6.609 1 39.53 12 GLY B C 1
ATOM 788 O O . GLY B 1 12 ? 9.445 2.895 6.883 1 39.53 12 GLY B O 1
ATOM 789 N N . LEU B 1 13 ? 11.273 3.076 5.555 1 43.78 13 LEU B N 1
ATOM 790 C CA . LEU B 1 13 ? 11.133 1.695 5.109 1 43.78 13 LEU B CA 1
ATOM 791 C C . LEU B 1 13 ? 11.781 0.735 6.098 1 43.78 13 LEU B C 1
ATOM 793 O O . LEU B 1 13 ? 11.844 -0.47 5.848 1 43.78 13 LEU B O 1
ATOM 797 N N . GLU B 1 14 ? 12.82 1.208 6.711 1 45.22 14 GLU B N 1
ATOM 798 C CA . GLU B 1 14 ? 13.562 0.26 7.535 1 45.22 14 GLU B CA 1
ATOM 799 C C . GLU B 1 14 ? 12.625 -0.714 8.242 1 45.22 14 GLU B C 1
ATOM 801 O O . GLU B 1 14 ? 12.945 -1.896 8.383 1 45.22 14 GLU B O 1
ATOM 806 N N . HIS B 1 15 ? 11.93 -0.269 9.117 1 46.41 15 HIS B N 1
ATOM 807 C CA . HIS B 1 15 ? 11.188 -1.233 9.922 1 46.41 15 HIS B CA 1
ATOM 808 C C . HIS B 1 15 ? 9.922 -1.698 9.203 1 46.41 15 HIS B C 1
ATOM 810 O O . HIS B 1 15 ? 8.953 -0.95 9.102 1 46.41 15 HIS B O 1
ATOM 816 N N . LEU B 1 16 ? 10.227 -2.314 7.977 1 52.59 16 LEU B N 1
ATOM 817 C CA . LEU B 1 16 ? 8.93 -2.957 7.766 1 52.59 16 LEU B CA 1
ATOM 818 C C . LEU B 1 16 ? 8.266 -3.291 9.094 1 52.59 16 LEU B C 1
ATOM 820 O O . LEU B 1 16 ? 8.836 -4.004 9.922 1 52.59 16 LEU B O 1
ATOM 824 N N . SER B 1 17 ? 7.352 -2.426 9.445 1 64.5 17 SER B N 1
ATOM 825 C CA . SER B 1 17 ? 6.648 -2.832 10.656 1 64.5 17 SER B CA 1
ATOM 826 C C . SER B 1 17 ? 6.312 -4.32 10.633 1 64.5 17 SER B C 1
ATOM 828 O O . SER B 1 17 ? 6.293 -4.938 9.57 1 64.5 17 SER B O 1
ATOM 830 N N . GLY B 1 18 ? 6.77 -5.004 11.625 1 77.88 18 GLY B N 1
ATOM 831 C CA . GLY B 1 18 ? 6.297 -6.359 11.836 1 77.88 18 GLY B CA 1
ATOM 832 C C . GLY B 1 18 ? 5.023 -6.676 11.078 1 77.88 18 GLY B C 1
ATOM 833 O O . GLY B 1 18 ? 4.855 -7.785 10.562 1 77.88 18 GLY B O 1
ATOM 834 N N . ARG B 1 19 ? 4.348 -5.652 10.758 1 80.31 19 ARG B N 1
ATOM 835 C CA . ARG B 1 19 ? 3.066 -5.859 10.094 1 80.31 19 ARG B CA 1
ATOM 836 C C . ARG B 1 19 ? 3.256 -6.051 8.594 1 80.31 19 ARG B C 1
ATOM 838 O O . ARG B 1 19 ? 2.6 -6.898 7.98 1 80.31 19 ARG B O 1
ATOM 845 N N . ARG B 1 20 ? 4.16 -5.344 7.988 1 85.5 20 ARG B N 1
ATOM 846 C CA . ARG B 1 20 ? 4.434 -5.48 6.559 1 85.5 20 ARG B CA 1
ATOM 847 C C . ARG B 1 20 ? 4.992 -6.863 6.242 1 85.5 20 ARG B C 1
ATOM 849 O O . ARG B 1 20 ? 4.602 -7.484 5.25 1 85.5 20 ARG B O 1
ATOM 856 N N . ARG B 1 21 ? 5.863 -7.254 7.113 1 90 21 ARG B N 1
ATOM 857 C CA . ARG B 1 21 ? 6.449 -8.578 6.93 1 90 21 ARG B CA 1
ATOM 858 C C . ARG B 1 21 ? 5.383 -9.664 6.992 1 90 21 ARG B C 1
ATOM 860 O O . ARG B 1 21 ? 5.402 -10.609 6.203 1 90 21 ARG B O 1
ATOM 867 N N . ALA B 1 22 ? 4.48 -9.531 7.91 1 90.75 22 ALA B N 1
ATOM 868 C CA . ALA B 1 22 ? 3.398 -10.5 8.039 1 90.75 22 ALA B CA 1
ATOM 869 C C . ALA B 1 22 ? 2.549 -10.555 6.777 1 90.75 22 ALA B C 1
ATOM 871 O O . ALA B 1 22 ? 2.117 -11.633 6.355 1 90.75 22 ALA B O 1
ATOM 872 N N . LEU B 1 23 ? 2.289 -9.422 6.191 1 91.25 23 LEU B N 1
ATOM 873 C CA . LEU B 1 23 ? 1.531 -9.352 4.945 1 91.25 23 LEU B CA 1
ATOM 874 C C . LEU B 1 23 ? 2.252 -10.102 3.828 1 91.25 23 LEU B C 1
ATOM 876 O O . LEU B 1 23 ? 1.655 -10.938 3.15 1 91.25 23 LEU B O 1
ATOM 880 N N . LEU B 1 24 ? 3.502 -9.82 3.686 1 93.62 24 LEU B N 1
ATOM 881 C CA . LEU B 1 24 ? 4.285 -10.438 2.621 1 93.62 24 LEU B CA 1
ATOM 882 C C . LEU B 1 24 ? 4.422 -11.938 2.85 1 93.62 24 LEU B C 1
ATOM 884 O O . LEU B 1 24 ? 4.32 -12.727 1.904 1 93.62 24 LEU B O 1
ATOM 888 N N . ASP B 1 25 ? 4.621 -12.312 4.074 1 94.69 25 ASP B N 1
ATOM 889 C CA . ASP B 1 25 ? 4.73 -13.734 4.41 1 94.69 25 ASP B CA 1
ATOM 890 C C . ASP B 1 25 ? 3.453 -14.484 4.043 1 94.69 25 ASP B C 1
ATOM 892 O O . ASP B 1 25 ? 3.51 -15.617 3.559 1 94.69 25 ASP B O 1
ATOM 896 N N . GLU B 1 26 ? 2.357 -13.859 4.305 1 95.31 26 GLU B N 1
ATOM 897 C CA . GLU B 1 26 ? 1.081 -14.484 3.965 1 95.31 26 GLU B CA 1
ATOM 898 C C . GLU B 1 26 ? 0.939 -14.656 2.455 1 95.31 26 GLU B C 1
ATOM 900 O O . GLU B 1 26 ? 0.457 -15.688 1.988 1 95.31 26 GLU B O 1
ATOM 905 N N . LEU B 1 27 ? 1.355 -13.688 1.702 1 96.56 2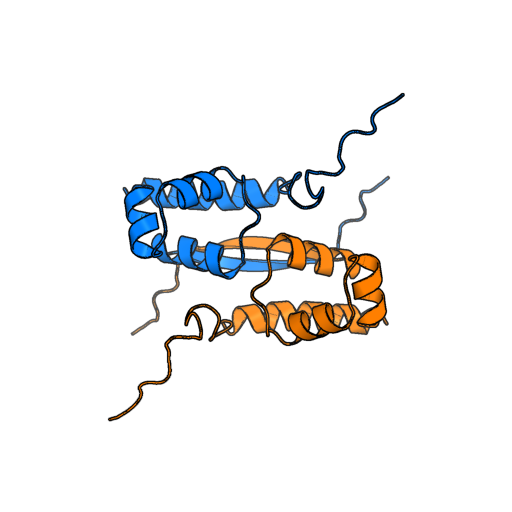7 LEU B N 1
ATOM 906 C CA . LEU B 1 27 ? 1.291 -13.781 0.247 1 96.56 27 LEU B CA 1
ATOM 907 C C . LEU B 1 27 ? 2.217 -14.875 -0.269 1 96.56 27 LEU B C 1
ATOM 909 O O . LEU B 1 27 ? 1.835 -15.664 -1.142 1 96.56 27 LEU B O 1
ATOM 913 N N . VAL B 1 28 ? 3.369 -14.914 0.294 1 97.94 28 VAL B N 1
ATOM 914 C CA . VAL B 1 28 ? 4.336 -15.938 -0.084 1 97.94 28 VAL B CA 1
ATOM 915 C C . VAL B 1 28 ? 3.789 -17.312 0.261 1 97.94 28 VAL B C 1
ATOM 917 O O . VAL B 1 28 ? 3.875 -18.25 -0.546 1 97.94 28 VAL B O 1
ATOM 920 N N . ALA B 1 29 ? 3.244 -17.469 1.444 1 98 29 ALA B N 1
ATOM 921 C CA . ALA B 1 29 ? 2.66 -18.75 1.854 1 98 29 ALA B CA 1
ATOM 922 C C . ALA B 1 29 ? 1.563 -19.188 0.887 1 98 29 ALA B C 1
ATOM 924 O O . ALA B 1 29 ? 1.481 -20.359 0.521 1 98 29 ALA B O 1
ATOM 925 N N . THR B 1 30 ? 0.777 -18.266 0.492 1 97.44 30 THR B N 1
ATOM 926 C CA . THR B 1 30 ? -0.305 -18.562 -0.44 1 97.44 30 THR B CA 1
ATOM 927 C C . THR B 1 30 ? 0.251 -18.984 -1.797 1 97.44 30 THR B C 1
ATOM 929 O O . THR B 1 30 ? -0.256 -19.922 -2.42 1 97.44 30 THR B O 1
ATOM 932 N N . ARG B 1 31 ? 1.271 -18.219 -2.24 1 98.19 31 ARG B N 1
ATOM 933 C CA . ARG B 1 31 ? 1.914 -18.594 -3.498 1 98.19 31 ARG B CA 1
ATOM 934 C C . ARG B 1 31 ? 2.385 -20.047 -3.467 1 98.19 31 ARG B C 1
ATOM 936 O O . ARG B 1 31 ? 2.115 -20.812 -4.395 1 98.19 31 ARG B O 1
ATOM 943 N N . LEU B 1 32 ? 3.031 -20.406 -2.42 1 98.38 32 LEU B N 1
ATOM 944 C CA . LEU B 1 32 ? 3.598 -21.75 -2.264 1 98.38 32 LEU B CA 1
ATOM 945 C C . LEU B 1 32 ? 2.496 -22.797 -2.164 1 98.38 32 LEU B C 1
ATOM 947 O O . LEU B 1 32 ? 2.613 -23.875 -2.736 1 98.38 32 LEU B O 1
ATOM 951 N N . GLU B 1 33 ? 1.447 -22.438 -1.466 1 97.25 33 GLU B N 1
ATOM 952 C CA . GLU B 1 33 ? 0.302 -23.344 -1.327 1 97.25 33 GLU B CA 1
ATOM 953 C C . GLU B 1 33 ? -0.313 -23.656 -2.686 1 97.25 33 GLU B C 1
ATOM 955 O O . GLU B 1 33 ? -0.849 -24.75 -2.887 1 97.25 33 GLU B O 1
ATOM 960 N N . HIS B 1 34 ? -0.194 -22.703 -3.596 1 96.81 34 HIS B N 1
ATOM 961 C CA . HIS B 1 34 ? -0.779 -22.875 -4.922 1 96.81 34 HIS B CA 1
ATOM 962 C C . HIS B 1 34 ? 0.228 -23.484 -5.895 1 96.81 34 HIS B C 1
ATOM 964 O O . HIS B 1 34 ? -0.067 -23.641 -7.082 1 96.81 34 HIS B O 1
ATOM 970 N N . GLY B 1 35 ? 1.386 -23.734 -5.418 1 98.06 35 GLY B N 1
ATOM 971 C CA . GLY B 1 35 ? 2.406 -24.344 -6.25 1 98.06 35 GLY B CA 1
ATOM 972 C C . GLY B 1 35 ? 3.008 -23.391 -7.262 1 98.06 35 GLY B C 1
ATOM 973 O O . GLY B 1 35 ? 3.529 -23.812 -8.297 1 98.06 35 GLY B O 1
ATOM 974 N N . LEU B 1 36 ? 2.961 -22.188 -7.031 1 98.44 36 LEU B N 1
ATOM 975 C CA . LEU B 1 36 ? 3.471 -21.172 -7.953 1 98.44 36 LEU B CA 1
ATOM 976 C C . LEU B 1 36 ? 4.895 -20.766 -7.59 1 98.44 36 LEU B C 1
ATOM 978 O O . LEU B 1 36 ? 5.234 -20.688 -6.406 1 98.44 36 LEU B O 1
ATOM 982 N N . THR B 1 37 ? 5.664 -20.484 -8.633 1 98.62 37 THR B N 1
ATOM 983 C CA . THR B 1 37 ? 7.016 -19.969 -8.438 1 98.62 37 THR B CA 1
ATOM 984 C C . THR B 1 37 ? 7.039 -18.453 -8.531 1 98.62 37 THR B C 1
ATOM 986 O O . THR B 1 37 ? 6.047 -17.828 -8.914 1 98.62 37 THR B O 1
ATOM 989 N N . GLN B 1 38 ? 8.164 -17.938 -8.109 1 98.69 38 GLN B N 1
ATOM 990 C CA . GLN B 1 38 ? 8.336 -16.5 -8.297 1 98.69 38 GLN B CA 1
ATOM 991 C C . GLN B 1 38 ? 8.242 -16.125 -9.773 1 98.69 38 GLN B C 1
ATOM 993 O O . GLN B 1 38 ? 7.723 -15.055 -10.109 1 98.69 38 GLN B O 1
ATOM 998 N N . THR B 1 39 ? 8.75 -16.984 -10.625 1 98.69 39 THR B N 1
ATOM 999 C CA . THR B 1 39 ? 8.703 -16.781 -12.07 1 98.69 39 THR B CA 1
ATOM 1000 C C . THR B 1 39 ? 7.266 -16.734 -12.562 1 98.69 39 THR B C 1
ATOM 1002 O O . THR B 1 39 ? 6.922 -15.922 -13.422 1 98.69 39 THR B O 1
ATOM 1005 N N . ASP B 1 40 ? 6.465 -17.578 -12.016 1 98.56 40 ASP B N 1
ATOM 1006 C CA . ASP B 1 40 ? 5.051 -17.578 -12.383 1 98.56 40 ASP B CA 1
ATOM 1007 C C . ASP B 1 40 ? 4.387 -16.25 -12.016 1 98.56 40 ASP B C 1
ATOM 1009 O O . ASP B 1 40 ? 3.652 -15.68 -12.82 1 98.56 40 ASP B O 1
ATOM 1013 N N . ILE B 1 41 ? 4.637 -15.82 -10.828 1 98.62 41 ILE B N 1
ATOM 1014 C CA . ILE B 1 41 ? 4.082 -14.555 -10.367 1 98.62 41 ILE B CA 1
ATOM 1015 C C . ILE B 1 41 ? 4.582 -13.414 -11.258 1 98.62 41 ILE B C 1
ATOM 1017 O O . ILE B 1 41 ? 3.805 -12.555 -11.672 1 98.62 41 ILE B O 1
ATOM 1021 N N . ALA B 1 42 ? 5.844 -13.406 -11.5 1 98.69 42 ALA B N 1
ATOM 1022 C CA . ALA B 1 42 ? 6.465 -12.383 -12.336 1 98.69 42 ALA B CA 1
ATOM 1023 C C . ALA B 1 42 ? 5.793 -12.305 -13.703 1 98.69 42 ALA B C 1
ATOM 1025 O O . ALA B 1 42 ? 5.5 -11.219 -14.203 1 98.69 42 ALA B O 1
ATOM 1026 N N . ALA B 1 43 ? 5.527 -13.43 -14.281 1 98.25 43 ALA B N 1
ATOM 1027 C CA . ALA B 1 43 ? 4.875 -13.508 -15.586 1 98.25 43 ALA B CA 1
ATOM 1028 C C . ALA B 1 43 ? 3.471 -12.906 -15.531 1 98.25 43 ALA B C 1
ATOM 1030 O O . ALA B 1 43 ? 3.078 -12.148 -16.422 1 98.25 43 ALA B O 1
ATOM 1031 N N . GLN B 1 44 ? 2.779 -13.234 -14.492 1 96.56 44 GLN B N 1
ATOM 1032 C CA . GLN B 1 44 ? 1.413 -12.75 -14.336 1 96.56 44 GLN B CA 1
ATOM 1033 C C . GLN B 1 44 ? 1.39 -11.234 -14.141 1 96.56 44 GLN B C 1
ATOM 1035 O O . GLN B 1 44 ? 0.466 -10.562 -14.602 1 96.56 44 GLN B O 1
ATOM 1040 N N . MET B 1 45 ? 2.387 -10.797 -13.523 1 96.88 45 MET B N 1
ATOM 1041 C CA . MET B 1 45 ? 2.4 -9.383 -13.156 1 96.88 45 MET B CA 1
ATOM 1042 C C . MET B 1 45 ? 3.164 -8.57 -14.195 1 96.88 45 MET B C 1
ATOM 1044 O O . MET B 1 45 ? 3.193 -7.336 -14.117 1 96.88 45 MET B O 1
ATOM 1048 N N . GLY B 1 46 ? 3.754 -9.195 -15.094 1 97.31 46 GLY B N 1
ATOM 1049 C CA . GLY B 1 46 ? 4.512 -8.492 -16.109 1 97.31 46 GLY B CA 1
ATOM 1050 C C . GLY B 1 46 ? 5.781 -7.852 -15.586 1 97.31 46 GLY B C 1
ATOM 1051 O O . GLY B 1 46 ? 6.094 -6.707 -15.914 1 97.31 46 GLY B O 1
ATOM 1052 N N . THR B 1 47 ? 6.496 -8.523 -14.766 1 97.75 47 THR B N 1
ATOM 1053 C CA . THR B 1 47 ? 7.742 -8.047 -14.172 1 97.75 47 THR B CA 1
ATOM 1054 C C . THR B 1 47 ? 8.773 -9.172 -14.133 1 97.75 47 THR B C 1
ATOM 1056 O O . THR B 1 47 ? 8.586 -10.219 -14.742 1 97.75 47 THR B O 1
ATOM 1059 N N . SER B 1 48 ? 9.875 -8.914 -13.484 1 98.38 48 SER B N 1
ATOM 1060 C CA . SER B 1 48 ? 10.945 -9.906 -13.445 1 98.38 48 SER B CA 1
ATOM 1061 C C . SER B 1 48 ? 10.883 -10.734 -12.156 1 98.38 48 SER B C 1
ATOM 1063 O O . SER B 1 48 ? 10.375 -10.258 -11.141 1 98.38 48 SER B O 1
ATOM 1065 N N . GLN B 1 49 ? 11.43 -11.898 -12.281 1 98.62 49 GLN B N 1
ATOM 1066 C CA . GLN B 1 49 ? 11.555 -12.75 -11.102 1 98.62 49 GLN B CA 1
ATOM 1067 C C . GLN B 1 49 ? 12.352 -12.047 -10 1 98.62 49 GLN B C 1
ATOM 1069 O O . GLN B 1 49 ? 12.031 -12.172 -8.82 1 98.62 49 GLN B O 1
ATOM 1074 N N . SER B 1 50 ? 13.344 -11.352 -10.398 1 98.56 50 SER B N 1
ATOM 1075 C CA . SER B 1 50 ? 14.164 -10.648 -9.422 1 98.56 50 SER B CA 1
ATOM 1076 C C . SER B 1 50 ? 13.359 -9.594 -8.672 1 98.56 50 SER B C 1
ATOM 1078 O O . SER B 1 50 ? 13.562 -9.375 -7.48 1 98.56 50 SER B O 1
ATOM 1080 N N . ALA B 1 51 ? 12.516 -8.906 -9.375 1 97.81 51 ALA B N 1
ATOM 1081 C CA . ALA B 1 51 ? 11.648 -7.914 -8.742 1 97.81 51 ALA B CA 1
ATOM 1082 C C . ALA B 1 51 ? 10.711 -8.57 -7.73 1 97.81 51 ALA B C 1
ATOM 1084 O O . ALA B 1 51 ? 10.5 -8.047 -6.633 1 97.81 51 ALA B O 1
ATOM 1085 N N . ILE B 1 52 ? 10.18 -9.727 -8.086 1 98.31 52 ILE B N 1
ATOM 1086 C CA . ILE B 1 52 ? 9.297 -10.461 -7.195 1 98.31 52 ILE B CA 1
ATOM 1087 C C . ILE B 1 52 ? 10.07 -10.938 -5.969 1 98.31 52 ILE B C 1
ATOM 1089 O O . ILE B 1 52 ? 9.586 -10.844 -4.84 1 98.31 52 ILE B O 1
ATOM 1093 N N . ALA B 1 53 ? 11.211 -11.438 -6.215 1 98.12 53 ALA B N 1
ATOM 1094 C CA . ALA B 1 53 ? 12.047 -11.891 -5.105 1 98.12 53 ALA B CA 1
ATOM 1095 C C . ALA B 1 53 ? 12.32 -10.758 -4.125 1 98.12 53 ALA B C 1
ATOM 1097 O O . ALA B 1 53 ? 12.211 -10.938 -2.908 1 98.12 53 ALA B O 1
ATOM 1098 N N . ARG B 1 54 ? 12.633 -9.594 -4.637 1 96.56 54 ARG B N 1
ATOM 1099 C CA . ARG B 1 54 ? 12.891 -8.43 -3.797 1 96.56 54 ARG B CA 1
ATOM 1100 C C . ARG B 1 54 ? 11.633 -8 -3.049 1 96.56 54 AR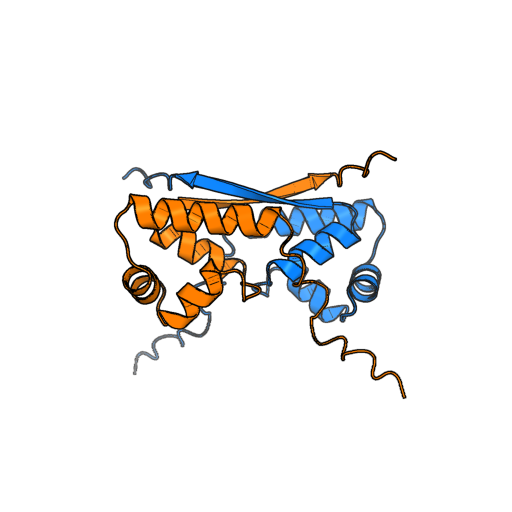G B C 1
ATOM 1102 O O . ARG B 1 54 ? 11.703 -7.602 -1.886 1 96.56 54 ARG B O 1
ATOM 1109 N N . LEU B 1 55 ? 10.562 -8.094 -3.689 1 96.25 55 LEU B N 1
ATOM 1110 C CA . LEU B 1 55 ? 9.289 -7.781 -3.062 1 96.25 55 LEU B CA 1
ATOM 1111 C C . LEU B 1 55 ? 9.008 -8.719 -1.893 1 96.25 55 LEU B C 1
ATOM 1113 O O . LEU B 1 55 ? 8.711 -8.266 -0.785 1 96.25 55 LEU B O 1
ATOM 1117 N N . GLU B 1 56 ? 9.172 -9.969 -2.129 1 96.44 56 GLU B N 1
ATOM 1118 C CA . GLU B 1 56 ? 8.836 -10.977 -1.125 1 96.44 56 GLU B CA 1
ATOM 1119 C C . GLU B 1 56 ? 9.773 -10.891 0.08 1 96.44 56 GLU B C 1
ATOM 1121 O O . GLU B 1 56 ? 9.375 -11.219 1.2 1 96.44 56 GLU B O 1
ATOM 1126 N N . ARG B 1 57 ? 10.914 -10.422 -0.161 1 93.5 57 ARG B N 1
ATOM 1127 C CA . ARG B 1 57 ? 11.883 -10.305 0.921 1 93.5 57 ARG B CA 1
ATOM 1128 C C . ARG B 1 57 ? 11.68 -9.016 1.704 1 93.5 57 ARG B C 1
ATOM 1130 O O . ARG B 1 57 ? 12.312 -8.797 2.74 1 93.5 57 ARG B O 1
ATOM 1137 N N . GLY B 1 58 ? 10.953 -8.227 1.21 1 91.25 58 GLY B N 1
ATOM 1138 C CA . GLY B 1 58 ? 10.695 -6.969 1.896 1 91.25 58 GLY B CA 1
ATOM 1139 C C . GLY B 1 58 ? 11.734 -5.902 1.595 1 91.25 58 GLY B C 1
ATOM 1140 O O . GLY B 1 58 ? 11.898 -4.953 2.363 1 91.25 58 GLY B O 1
ATOM 1141 N N . ASP B 1 59 ? 12.383 -5.98 0.5 1 87.31 59 ASP B N 1
ATOM 1142 C CA . ASP B 1 59 ? 13.461 -5.066 0.15 1 87.31 59 ASP B CA 1
ATOM 1143 C C . ASP B 1 59 ? 12.922 -3.824 -0.56 1 87.31 59 ASP B C 1
ATOM 1145 O O . ASP B 1 59 ? 13.664 -2.865 -0.792 1 87.31 59 ASP B O 1
ATOM 1149 N N . ILE B 1 60 ? 11.688 -3.854 -0.91 1 88.38 60 ILE B N 1
ATOM 1150 C CA . ILE B 1 60 ? 11.109 -2.734 -1.645 1 88.38 60 ILE B CA 1
ATOM 1151 C C . ILE B 1 60 ? 9.922 -2.172 -0.875 1 88.38 60 ILE B C 1
ATOM 1153 O O . ILE B 1 60 ? 9.297 -2.881 -0.082 1 88.38 60 ILE B O 1
ATOM 1157 N N . ASP B 1 61 ? 9.75 -0.887 -1.007 1 90.44 61 ASP B N 1
ATOM 1158 C CA . ASP B 1 61 ? 8.5 -0.24 -0.605 1 90.44 61 ASP B CA 1
ATOM 1159 C C . ASP B 1 61 ? 7.484 -0.261 -1.741 1 90.44 61 ASP B C 1
ATOM 1161 O O . ASP B 1 61 ? 7.504 0.605 -2.617 1 90.44 61 ASP B O 1
ATOM 1165 N N . PRO B 1 62 ? 6.648 -1.231 -1.659 1 93.44 62 PRO B N 1
ATOM 1166 C CA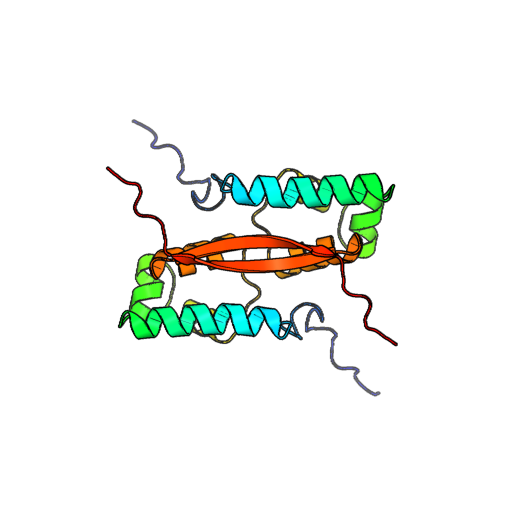 . PRO B 1 62 ? 5.785 -1.426 -2.826 1 93.44 62 PRO B CA 1
ATOM 1167 C C . PRO B 1 62 ? 4.648 -0.406 -2.895 1 93.44 62 PRO B C 1
ATOM 1169 O O . PRO B 1 62 ? 4.238 0.136 -1.866 1 93.44 62 PRO B O 1
ATOM 1172 N N . ARG B 1 63 ? 4.223 -0.237 -4.129 1 93.31 63 ARG B N 1
ATOM 1173 C CA . ARG B 1 63 ? 2.957 0.461 -4.332 1 93.31 63 ARG B CA 1
ATOM 1174 C C . ARG B 1 63 ? 1.778 -0.405 -3.902 1 93.31 63 ARG B C 1
ATOM 1176 O O . ARG B 1 63 ? 1.866 -1.635 -3.918 1 93.31 63 ARG B O 1
ATOM 1183 N N . LEU B 1 64 ? 0.748 0.255 -3.539 1 92.5 64 LEU B N 1
ATOM 1184 C CA . LEU B 1 64 ? -0.457 -0.492 -3.195 1 92.5 64 LEU B CA 1
ATOM 1185 C C . LEU B 1 64 ? -0.893 -1.383 -4.352 1 92.5 64 LEU B C 1
ATOM 1187 O O . LEU B 1 64 ? -1.276 -2.537 -4.145 1 92.5 64 LEU B O 1
ATOM 1191 N N . SER B 1 65 ? -0.792 -0.886 -5.539 1 92.69 65 SER B N 1
ATOM 1192 C CA . SER B 1 65 ? -1.201 -1.647 -6.715 1 92.69 65 SER B CA 1
ATOM 1193 C C . SER B 1 65 ? -0.359 -2.908 -6.879 1 92.69 65 SER B C 1
ATOM 1195 O O . SER B 1 65 ? -0.86 -3.943 -7.324 1 92.69 65 SER B O 1
ATOM 1197 N N . THR B 1 66 ? 0.872 -2.789 -6.566 1 94.56 66 THR B N 1
ATOM 1198 C CA . THR B 1 66 ? 1.765 -3.938 -6.676 1 94.56 66 THR B CA 1
ATOM 1199 C C . THR B 1 66 ? 1.319 -5.059 -5.742 1 94.56 66 THR B C 1
ATOM 1201 O O . THR B 1 66 ? 1.238 -6.219 -6.156 1 94.56 66 THR B O 1
ATOM 1204 N N . LEU B 1 67 ? 1.007 -4.656 -4.551 1 94.31 67 LEU B N 1
ATOM 1205 C CA . LEU B 1 67 ? 0.56 -5.641 -3.572 1 94.31 67 LEU B CA 1
ATOM 1206 C C . LEU B 1 67 ? -0.788 -6.234 -3.971 1 94.31 67 LEU B C 1
ATOM 1208 O O . LEU B 1 67 ? -1.017 -7.434 -3.807 1 94.31 67 LEU B O 1
ATOM 1212 N N . GLU B 1 68 ? -1.615 -5.449 -4.488 1 92.88 68 GLU B N 1
ATOM 1213 C CA . GLU B 1 68 ? -2.928 -5.902 -4.938 1 92.88 68 GLU B CA 1
ATOM 1214 C C . GLU B 1 68 ? -2.805 -6.863 -6.117 1 92.88 68 GLU B C 1
ATOM 1216 O O . GLU B 1 68 ? -3.51 -7.871 -6.184 1 92.88 68 GLU B O 1
ATOM 1221 N N . ARG B 1 69 ? -1.91 -6.547 -6.977 1 94.69 69 ARG B N 1
ATOM 1222 C CA . ARG B 1 69 ? -1.693 -7.41 -8.133 1 94.69 69 ARG B CA 1
ATOM 1223 C C . ARG B 1 69 ? -1.091 -8.75 -7.711 1 94.69 69 ARG B C 1
ATOM 1225 O O . ARG B 1 69 ? -1.464 -9.797 -8.242 1 94.69 69 ARG B O 1
ATOM 1232 N N . TYR B 1 70 ? -0.18 -8.648 -6.824 1 96.5 70 TYR B N 1
ATOM 1233 C CA . TYR B 1 70 ? 0.386 -9.891 -6.312 1 96.5 70 TYR B CA 1
ATOM 1234 C C . TYR B 1 70 ? -0.691 -10.758 -5.676 1 96.5 70 TYR B C 1
ATOM 1236 O O . TYR B 1 70 ? -0.771 -11.961 -5.949 1 96.5 70 TYR B O 1
ATOM 1244 N N . ALA B 1 71 ? -1.465 -10.188 -4.812 1 95.88 71 ALA B N 1
ATOM 1245 C CA . ALA B 1 71 ? -2.555 -10.93 -4.18 1 95.88 71 ALA B CA 1
ATOM 1246 C C . ALA B 1 71 ? -3.469 -11.562 -5.227 1 95.88 71 ALA B C 1
ATOM 1248 O O . ALA B 1 71 ? -3.816 -12.742 -5.125 1 95.88 71 ALA B O 1
ATOM 1249 N N . ALA B 1 72 ? -3.818 -10.797 -6.238 1 94.44 72 ALA B N 1
ATOM 1250 C CA . ALA B 1 72 ? -4.68 -11.305 -7.305 1 94.44 72 ALA B CA 1
ATOM 1251 C C . ALA B 1 72 ? -4.035 -12.5 -8.008 1 94.44 72 ALA B C 1
ATOM 1253 O O . ALA B 1 72 ? -4.719 -13.469 -8.352 1 94.44 72 ALA B O 1
ATOM 1254 N N . ALA B 1 73 ? -2.729 -12.367 -8.203 1 96 73 ALA B N 1
ATOM 1255 C CA . ALA B 1 73 ? -1.985 -13.414 -8.898 1 96 73 ALA B CA 1
ATOM 1256 C C . ALA B 1 73 ? -2.062 -14.734 -8.141 1 96 73 ALA B C 1
ATOM 1258 O O . ALA B 1 73 ? -1.938 -15.805 -8.734 1 96 73 ALA B O 1
ATOM 1259 N N . VAL B 1 74 ? -2.283 -14.664 -6.84 1 96.44 74 VAL B N 1
ATOM 1260 C CA . VAL B 1 74 ? -2.363 -15.891 -6.055 1 96.44 74 VAL B CA 1
ATOM 1261 C C . VAL B 1 74 ? -3.811 -16.156 -5.648 1 96.44 74 VAL B C 1
ATOM 1263 O O . VAL B 1 74 ? -4.074 -16.922 -4.719 1 96.44 74 VAL B O 1
ATOM 1266 N N . GLY B 1 75 ? -4.719 -15.438 -6.195 1 94.06 75 GLY B N 1
ATOM 1267 C CA . GLY B 1 75 ? -6.141 -15.695 -6.012 1 94.06 75 GLY B CA 1
ATOM 1268 C C . GLY B 1 75 ? -6.695 -15.094 -4.738 1 94.06 75 GLY B C 1
ATOM 1269 O O . GLY B 1 75 ? -7.613 -15.648 -4.129 1 94.06 75 GLY B O 1
ATOM 1270 N N . ARG B 1 76 ? -6.117 -14.031 -4.27 1 94.75 76 ARG B N 1
ATOM 1271 C CA . ARG B 1 76 ? -6.562 -13.359 -3.055 1 94.75 76 ARG B CA 1
ATOM 1272 C C . ARG B 1 76 ? -6.871 -11.891 -3.32 1 94.75 76 ARG B C 1
ATOM 1274 O O . ARG B 1 76 ? -6.59 -11.375 -4.406 1 94.75 76 ARG B O 1
ATOM 1281 N N . THR B 1 77 ? -7.555 -11.312 -2.307 1 92.56 77 THR B N 1
ATOM 1282 C CA . THR B 1 77 ? -7.812 -9.875 -2.291 1 92.56 77 THR B CA 1
ATOM 1283 C C . THR B 1 77 ? -7.211 -9.227 -1.046 1 92.56 77 THR B C 1
ATOM 1285 O O . THR B 1 77 ? -7.316 -9.773 0.055 1 92.56 77 THR B O 1
ATOM 1288 N N . VAL B 1 78 ? -6.48 -8.156 -1.323 1 90.44 78 VAL B N 1
ATOM 1289 C CA . VAL B 1 78 ? -6 -7.379 -0.185 1 90.44 78 VAL B CA 1
ATOM 1290 C C . VAL B 1 78 ? -6.973 -6.238 0.111 1 90.44 78 VAL B C 1
ATOM 1292 O O . VAL B 1 78 ? -7.363 -5.496 -0.793 1 90.44 78 VAL B O 1
ATOM 1295 N N . ASP B 1 79 ? -7.363 -6.164 1.364 1 88.31 79 ASP B N 1
ATOM 1296 C CA . ASP B 1 79 ? -8.195 -5.051 1.819 1 88.31 79 ASP B CA 1
ATOM 1297 C C . ASP B 1 79 ? -7.449 -4.191 2.838 1 88.31 79 ASP B C 1
ATOM 1299 O O . ASP B 1 79 ? -6.773 -4.715 3.725 1 88.31 79 ASP B O 1
ATOM 1303 N N . TRP B 1 80 ? -7.625 -2.924 2.615 1 88.81 80 TRP B N 1
ATOM 1304 C CA . TRP B 1 80 ? -6.957 -1.96 3.482 1 88.81 80 TRP B CA 1
ATOM 1305 C C . TRP B 1 80 ? -7.941 -1.338 4.469 1 88.81 80 TRP B C 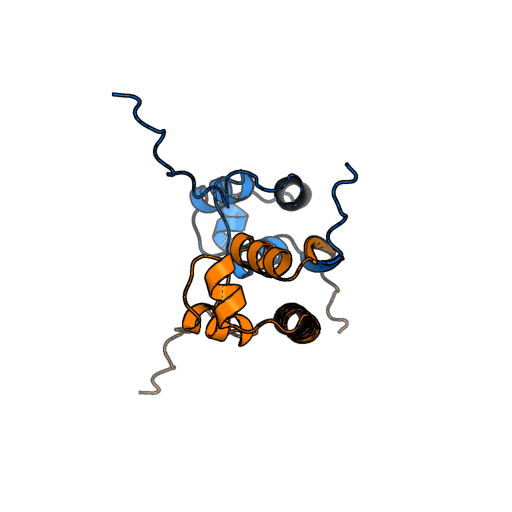1
ATOM 1307 O O . TRP B 1 80 ? -9.07 -1.006 4.098 1 88.81 80 TRP B O 1
ATOM 1317 N N . THR B 1 81 ? -7.5 -1.215 5.707 1 89.12 81 THR B N 1
ATOM 1318 C CA . THR B 1 81 ? -8.344 -0.591 6.723 1 89.12 81 THR B CA 1
ATOM 1319 C C . THR B 1 81 ? -7.535 0.39 7.57 1 89.12 81 THR B C 1
ATOM 1321 O O . THR B 1 81 ? -6.305 0.318 7.609 1 89.12 81 THR B O 1
ATOM 1324 N N . ILE B 1 82 ? -8.25 1.33 8.094 1 90.69 82 ILE B N 1
ATOM 1325 C CA . ILE B 1 82 ? -7.664 2.307 9.008 1 90.69 82 ILE B CA 1
ATOM 1326 C C . ILE B 1 82 ? -8.141 2.037 10.43 1 90.69 82 ILE B C 1
ATOM 1328 O O . ILE B 1 82 ? -9.32 1.793 10.664 1 90.69 82 ILE B O 1
ATOM 1332 N N . SER B 1 83 ? -7.211 2.008 11.336 1 90.56 83 SER B N 1
ATOM 1333 C CA . SER B 1 83 ? -7.562 1.78 12.734 1 90.56 83 SER B CA 1
ATOM 1334 C C . SER B 1 83 ? -6.918 2.818 13.648 1 90.56 83 SER B C 1
ATOM 1336 O O . SER B 1 83 ? -5.988 3.516 13.242 1 90.56 83 SER B O 1
ATOM 1338 N N . ALA B 1 84 ? -7.57 2.996 14.891 1 88.12 84 ALA B N 1
ATOM 1339 C CA . ALA B 1 84 ? -7.004 3.912 15.875 1 88.12 84 ALA B CA 1
ATOM 1340 C C . ALA B 1 84 ? -5.59 3.494 16.266 1 88.12 84 ALA B C 1
ATOM 1342 O O . ALA B 1 84 ? -5.277 2.303 16.312 1 88.12 84 ALA B O 1
ATOM 1343 N N . GLN B 1 85 ? -4.734 4.438 16.328 1 82.12 85 GLN B N 1
ATOM 1344 C CA . GLN B 1 85 ? -3.381 4.16 16.797 1 82.12 85 GLN B CA 1
ATOM 1345 C C . GLN B 1 85 ? -3.383 3.74 18.266 1 82.12 85 GLN B C 1
ATOM 1347 O O . GLN B 1 85 ? -4.043 4.367 19.094 1 82.12 85 GLN B O 1
ATOM 1352 N N . ARG B 1 86 ? -3.123 2.436 18.484 1 63.56 86 ARG B N 1
ATOM 1353 C CA . ARG B 1 86 ? -3.115 1.966 19.859 1 63.56 86 ARG B CA 1
ATOM 1354 C C . ARG B 1 86 ? -2.016 2.652 20.672 1 63.56 86 ARG B C 1
ATOM 1356 O O . ARG B 1 86 ? -0.939 2.938 20.141 1 63.56 86 ARG B O 1
ATOM 1363 N N . GLU B 1 87 ? -2.473 3.486 21.609 1 58.25 87 GLU B N 1
ATOM 1364 C CA . GLU B 1 87 ? -1.522 4.086 22.547 1 58.25 87 GLU B CA 1
ATOM 1365 C C . GLU B 1 87 ? -0.548 3.047 23.078 1 58.25 87 GLU B C 1
ATOM 1367 O O . GLU B 1 87 ? -0.9 1.873 23.234 1 58.25 87 GLU B O 1
ATOM 1372 N N . SER B 1 88 ? 0.74 3.113 22.484 1 52.59 88 SER B N 1
ATOM 1373 C CA . SER B 1 88 ? 1.653 2.271 23.25 1 52.59 88 SER B CA 1
ATOM 1374 C C . SER B 1 88 ? 1.407 2.41 24.75 1 52.59 88 SER B C 1
ATOM 1376 O O . SER B 1 88 ? 1.277 3.523 25.266 1 52.59 88 SER B O 1
ATOM 1378 N N . SER B 1 89 ? 0.615 1.525 25.281 1 46.34 89 SER B N 1
ATOM 1379 C CA . SER B 1 89 ? 0.575 1.55 26.734 1 46.34 89 SER B CA 1
ATOM 1380 C C . SER B 1 89 ? 1.93 1.938 27.328 1 46.34 89 SER B C 1
ATOM 1382 O O . SER B 1 89 ? 2.959 1.371 26.953 1 46.34 89 SER B O 1
ATOM 1384 N N . PRO B 1 90 ? 1.987 3.012 28.234 1 42.59 90 PRO B N 1
ATOM 1385 C CA . PRO B 1 90 ? 3.211 3.209 29 1 42.59 90 PRO B CA 1
ATOM 1386 C C . PRO B 1 90 ? 3.779 1.9 29.547 1 42.59 90 PRO B C 1
ATOM 1388 O O . PRO B 1 90 ? 3.041 0.928 29.734 1 42.59 90 PRO B O 1
#